Protein AF-A0A244EH66-F1 (afdb_monomer)

Solvent-accessible surface area (backbone atoms only — not comparable to full-atom values): 8430 Å² total; per-residue (Å²): 98,66,49,26,21,89,58,26,22,27,23,77,73,42,72,72,89,76,54,39,34,37,24,32,33,6,59,19,67,17,58,55,31,78,49,81,83,56,48,78,67,40,51,50,33,34,45,38,40,6,25,39,82,91,72,45,71,35,76,91,43,72,10,69,82,39,38,55,48,24,71,64,57,48,50,51,51,54,50,52,38,62,67,35,68,68,39,75,31,39,70,65,40,82,43,61,39,69,71,58,46,50,39,39,75,71,63,79,47,79,45,30,43,79,72,50,71,82,83,64,77,52,41,77,71,78,76,56,68,69,61,58,48,52,56,51,55,56,65,64,68,74,77,80,84,81,83,91,133

Secondary structure (DSSP, 8-state):
--TT-TTSEEEEEEE-SSS-EEEEEE-SSSTT-TTTT--HHHHHHHHHH-B-TTS-B-TT--GGGTTT--HHHHHHHHHHHHTSPP------EEE--HHHHHHHHTTSS--HHHHS-TTSPPPPPPPPHHHHHHHHHHHHHSS------

Sequence (149 aa):
MDCHGAKGNGHMFHDDGKGMRIAGPNIGPGPGNVVASYKPEDWVRAIRHGVAPGGRPLMVMPSEDYNRLTDEDLAALVGYIRHLAPTEGGAAVVELPLPVRALYGFGFIHDAAGEIDHALPPMPTPRPLFLRMKNRIDSSHLFRATPDS

Structure (mmCIF, N/CA/C/O backbone):
data_AF-A0A244EH66-F1
#
_entry.id   AF-A0A244EH66-F1
#
loop_
_atom_site.group_PDB
_atom_site.id
_atom_site.type_symbol
_atom_site.label_atom_id
_atom_site.label_alt_id
_atom_site.label_comp_id
_atom_site.label_asym_id
_atom_site.label_entity_id
_atom_site.label_seq_id
_atom_site.pdbx_PDB_ins_code
_atom_site.Cartn_x
_atom_site.Cartn_y
_atom_site.Cartn_z
_atom_site.occupancy
_atom_site.B_iso_or_equiv
_atom_site.auth_seq_id
_atom_site.auth_comp_id
_atom_site.auth_asym_id
_atom_site.auth_atom_id
_atom_site.pdbx_PDB_model_num
ATOM 1 N N . MET A 1 1 ? 7.457 5.255 7.439 1.00 63.62 1 MET A N 1
ATOM 2 C CA . MET A 1 1 ? 6.654 5.254 6.195 1.00 63.62 1 MET A CA 1
ATOM 3 C C . MET A 1 1 ? 7.603 5.581 5.054 1.00 63.62 1 MET A C 1
ATOM 5 O O . MET A 1 1 ? 7.510 6.648 4.463 1.00 63.62 1 MET A O 1
ATOM 9 N N . ASP A 1 2 ? 8.554 4.687 4.786 1.00 80.25 2 ASP A N 1
ATOM 10 C CA . ASP A 1 2 ? 9.614 4.979 3.816 1.00 80.25 2 ASP A CA 1
ATOM 11 C C . ASP A 1 2 ? 9.162 4.557 2.414 1.00 80.25 2 ASP A C 1
ATOM 13 O O . ASP A 1 2 ? 9.170 5.379 1.507 1.00 80.25 2 ASP A O 1
ATOM 17 N N . CYS A 1 3 ? 8.574 3.365 2.250 1.00 87.69 3 CYS A N 1
ATOM 18 C CA . CYS A 1 3 ? 8.097 2.887 0.942 1.00 87.69 3 CYS A CA 1
ATOM 19 C C . CYS A 1 3 ? 6.951 3.722 0.338 1.00 87.69 3 CYS A C 1
ATOM 21 O O . CYS A 1 3 ? 6.876 3.882 -0.876 1.00 87.69 3 CYS A O 1
ATOM 23 N N . HIS A 1 4 ? 6.066 4.278 1.170 1.00 92.19 4 HIS A N 1
ATOM 24 C CA . HIS A 1 4 ? 4.936 5.117 0.733 1.00 92.19 4 HIS A CA 1
ATOM 25 C C . HIS A 1 4 ? 5.196 6.623 0.889 1.00 92.19 4 HIS A C 1
ATOM 27 O O . HIS A 1 4 ? 4.297 7.433 0.658 1.00 92.19 4 HIS A O 1
ATOM 33 N N . GLY A 1 5 ? 6.415 7.001 1.283 1.00 89.12 5 GLY A N 1
ATOM 34 C CA . GLY A 1 5 ? 6.784 8.376 1.597 1.00 89.12 5 GLY A CA 1
ATOM 35 C C . GLY A 1 5 ? 6.179 8.883 2.909 1.00 89.12 5 GLY A C 1
ATOM 36 O O . GLY A 1 5 ? 5.123 8.440 3.364 1.00 89.12 5 GLY A O 1
ATOM 37 N N . ALA A 1 6 ? 6.831 9.877 3.514 1.00 88.62 6 ALA A N 1
ATOM 38 C CA . ALA A 1 6 ? 6.437 10.416 4.819 1.00 88.62 6 ALA A CA 1
ATOM 39 C C . ALA A 1 6 ? 5.005 10.986 4.852 1.00 88.62 6 ALA A C 1
ATOM 41 O O . ALA A 1 6 ? 4.377 11.013 5.907 1.00 88.62 6 ALA A O 1
ATOM 42 N N . LYS A 1 7 ? 4.485 11.429 3.700 1.00 89.75 7 LYS A N 1
ATOM 43 C CA . LYS A 1 7 ? 3.119 11.956 3.546 1.00 89.75 7 LYS A CA 1
ATOM 44 C C . LYS A 1 7 ? 2.135 10.933 2.966 1.00 89.75 7 LYS A C 1
ATOM 46 O O . LYS A 1 7 ? 0.997 11.290 2.684 1.00 89.75 7 LYS A O 1
ATOM 51 N N . GLY A 1 8 ? 2.563 9.688 2.747 1.00 91.06 8 GLY A N 1
ATOM 52 C CA . GLY A 1 8 ? 1.746 8.648 2.119 1.00 91.06 8 GLY A CA 1
ATOM 53 C C . GLY A 1 8 ? 1.476 8.869 0.629 1.00 91.06 8 GLY A C 1
ATOM 54 O O . GLY A 1 8 ? 0.616 8.195 0.075 1.00 91.06 8 GLY A O 1
ATOM 55 N N . ASN A 1 9 ? 2.176 9.798 -0.027 1.00 92.81 9 ASN A N 1
ATOM 56 C CA . ASN A 1 9 ? 1.962 10.162 -1.428 1.00 92.81 9 ASN A CA 1
ATOM 57 C C . ASN A 1 9 ? 2.788 9.327 -2.429 1.00 92.81 9 ASN A C 1
ATOM 59 O O . ASN A 1 9 ? 2.823 9.634 -3.620 1.00 92.81 9 ASN A O 1
ATOM 63 N N . GLY A 1 10 ? 3.409 8.249 -1.953 1.00 92.00 10 GLY A N 1
ATOM 64 C CA . GLY A 1 10 ? 4.286 7.378 -2.725 1.00 92.00 10 GLY A CA 1
ATOM 65 C C . GLY A 1 10 ? 5.741 7.844 -2.704 1.00 92.00 10 GLY A C 1
ATOM 66 O O . GLY A 1 10 ? 6.038 9.032 -2.560 1.00 92.00 10 GLY A O 1
ATOM 67 N N . HIS A 1 11 ? 6.667 6.893 -2.818 1.00 92.44 11 HIS A N 1
ATOM 68 C CA . HIS A 1 11 ? 8.103 7.166 -2.809 1.00 92.44 11 HIS A CA 1
ATOM 69 C C . HIS A 1 11 ? 8.867 6.100 -3.592 1.00 92.44 11 HIS A C 1
ATOM 71 O O . HIS A 1 11 ? 8.651 4.906 -3.395 1.00 92.44 11 HIS A O 1
ATOM 77 N N . MET A 1 12 ? 9.776 6.540 -4.466 1.00 91.44 12 MET A N 1
ATOM 78 C CA . MET A 1 12 ? 10.783 5.672 -5.073 1.00 91.44 12 MET A CA 1
ATOM 79 C C . MET A 1 12 ? 11.871 5.415 -4.036 1.00 91.44 12 MET A C 1
ATOM 81 O O . MET A 1 12 ? 12.658 6.313 -3.749 1.00 91.44 12 MET A O 1
ATOM 85 N N . PHE A 1 13 ? 11.898 4.211 -3.475 1.00 89.38 13 PHE A N 1
ATOM 86 C CA . PHE A 1 13 ? 12.874 3.831 -2.451 1.00 89.38 13 PHE A CA 1
ATOM 87 C C . PHE A 1 13 ? 14.001 2.959 -3.008 1.00 89.38 13 PHE A C 1
ATOM 89 O O . PHE A 1 13 ? 15.015 2.767 -2.339 1.00 89.38 13 PHE A O 1
ATOM 96 N N . HIS A 1 14 ? 13.844 2.432 -4.225 1.00 88.94 14 HIS A N 1
ATOM 97 C CA . HIS A 1 14 ? 14.884 1.669 -4.895 1.00 88.94 14 HIS A CA 1
ATOM 98 C C . HIS A 1 14 ? 14.990 2.061 -6.368 1.00 88.94 14 HIS A C 1
ATOM 100 O O . HIS A 1 14 ? 14.031 1.903 -7.119 1.00 88.94 14 HIS A O 1
ATOM 106 N N . ASP A 1 15 ? 16.161 2.534 -6.781 1.00 91.19 15 ASP A N 1
ATOM 107 C CA . ASP A 1 15 ? 16.522 2.749 -8.182 1.00 91.19 15 ASP A CA 1
ATOM 108 C C . ASP A 1 15 ? 18.015 2.437 -8.331 1.00 91.19 15 ASP A C 1
ATOM 110 O O . ASP A 1 15 ? 18.860 3.120 -7.748 1.00 91.19 15 ASP A O 1
ATOM 114 N N . ASP A 1 16 ? 18.341 1.360 -9.045 1.00 87.19 16 ASP A N 1
ATOM 115 C CA . ASP A 1 16 ? 19.727 0.916 -9.224 1.00 87.19 16 ASP A CA 1
ATOM 116 C C . ASP A 1 16 ? 20.391 1.479 -10.492 1.00 87.19 16 ASP A C 1
ATOM 118 O O . ASP A 1 16 ? 21.561 1.184 -10.761 1.00 87.19 16 ASP A O 1
ATOM 122 N N . GLY A 1 17 ? 19.656 2.260 -11.297 1.00 86.38 17 GLY A N 1
ATOM 123 C CA . GLY A 1 17 ? 20.109 2.784 -12.588 1.00 86.38 17 GLY A CA 1
ATOM 124 C C . GLY A 1 17 ? 20.394 1.716 -13.657 1.00 86.38 17 GLY A C 1
ATOM 125 O O . GLY A 1 17 ? 20.861 2.048 -14.746 1.00 86.38 17 GLY A O 1
ATOM 126 N N . LYS A 1 18 ? 20.125 0.436 -13.374 1.00 84.56 18 LYS A N 1
ATOM 127 C CA . LYS A 1 18 ? 20.357 -0.727 -14.249 1.00 84.56 18 LYS A CA 1
ATOM 128 C C . LYS A 1 18 ? 19.050 -1.400 -14.676 1.00 84.56 18 LYS A C 1
ATOM 130 O O . LYS A 1 18 ? 19.071 -2.478 -15.272 1.00 84.56 18 LYS A O 1
ATOM 135 N N . GLY A 1 19 ? 17.922 -0.741 -14.418 1.00 82.75 19 GLY A N 1
ATOM 136 C CA . GLY A 1 19 ? 16.587 -1.183 -14.815 1.00 82.75 19 GLY A CA 1
ATOM 137 C C . GLY A 1 19 ? 15.766 -1.804 -13.686 1.00 82.75 19 GLY A C 1
ATOM 138 O O . GLY A 1 19 ? 14.701 -2.348 -13.977 1.00 82.75 19 GLY A O 1
ATOM 139 N N . MET A 1 20 ? 16.225 -1.737 -12.429 1.00 88.44 20 MET A N 1
ATOM 140 C CA . MET A 1 20 ? 15.412 -2.072 -11.262 1.00 88.44 20 MET A CA 1
ATOM 141 C C . MET A 1 20 ? 14.908 -0.804 -10.581 1.00 88.44 20 MET A C 1
ATOM 143 O O . MET A 1 20 ? 15.696 -0.029 -10.039 1.00 88.44 20 MET A O 1
ATOM 147 N N . ARG A 1 21 ? 13.588 -0.596 -10.598 1.00 91.81 21 ARG A N 1
ATOM 148 C CA . ARG A 1 21 ? 12.939 0.580 -10.005 1.00 91.81 21 ARG A CA 1
ATOM 149 C C . ARG A 1 21 ? 11.718 0.160 -9.211 1.00 91.81 21 ARG A C 1
ATOM 151 O O . ARG A 1 21 ? 10.818 -0.490 -9.744 1.00 91.81 21 ARG A O 1
ATOM 158 N N . ILE A 1 22 ? 11.695 0.526 -7.934 1.00 91.12 22 ILE A N 1
ATOM 159 C CA . ILE A 1 22 ? 10.620 0.168 -7.015 1.00 91.12 22 ILE A CA 1
ATOM 160 C C . ILE A 1 22 ? 10.150 1.404 -6.253 1.00 91.12 22 ILE A C 1
ATOM 162 O O . ILE A 1 22 ? 10.898 2.022 -5.488 1.00 91.12 22 ILE A O 1
ATOM 166 N N . ALA A 1 23 ? 8.875 1.734 -6.449 1.00 93.31 23 ALA A N 1
ATOM 167 C CA . ALA A 1 23 ? 8.189 2.800 -5.741 1.00 93.31 23 ALA A CA 1
ATOM 168 C C . ALA A 1 23 ? 6.880 2.306 -5.134 1.00 93.31 23 ALA A C 1
ATOM 170 O O . ALA A 1 23 ? 6.067 1.670 -5.814 1.00 93.31 23 ALA A O 1
ATOM 171 N N . GLY A 1 24 ? 6.647 2.662 -3.871 1.00 93.38 24 GLY A N 1
ATOM 172 C CA . GLY A 1 24 ? 5.343 2.468 -3.255 1.00 93.38 24 GLY A CA 1
ATOM 173 C C . GLY A 1 24 ? 4.337 3.501 -3.778 1.00 93.38 24 GLY A C 1
ATOM 174 O O . GLY A 1 24 ? 4.713 4.648 -4.038 1.00 93.38 24 GLY A O 1
ATOM 175 N N . PRO A 1 25 ? 3.058 3.121 -3.941 1.00 94.38 25 PRO A N 1
ATOM 176 C CA . PRO A 1 25 ? 2.016 4.010 -4.442 1.00 94.38 25 PRO A CA 1
ATOM 177 C C . PRO A 1 25 ? 1.578 5.060 -3.413 1.00 94.38 25 PRO A C 1
ATOM 179 O O . PRO A 1 25 ? 1.779 4.898 -2.206 1.00 94.38 25 PRO A O 1
ATOM 182 N N . ASN A 1 26 ? 0.874 6.083 -3.897 1.00 95.06 26 ASN A N 1
ATOM 183 C CA . ASN A 1 26 ? 0.094 7.003 -3.078 1.00 95.06 26 ASN A CA 1
ATOM 184 C C . ASN A 1 26 ? -1.080 6.276 -2.400 1.00 95.06 26 ASN A C 1
ATOM 186 O O . ASN A 1 26 ? -1.996 5.792 -3.069 1.00 95.06 26 ASN A O 1
ATOM 190 N N . ILE A 1 27 ? -1.048 6.230 -1.071 1.00 94.12 27 ILE A N 1
ATOM 191 C CA . ILE A 1 27 ? -2.084 5.662 -0.197 1.00 94.12 27 ILE A CA 1
ATOM 192 C C . ILE A 1 27 ? -2.827 6.741 0.607 1.00 94.12 27 ILE A C 1
ATOM 194 O O . ILE A 1 27 ? -3.776 6.424 1.318 1.00 94.12 27 ILE A O 1
ATOM 198 N N . GLY A 1 28 ? -2.391 8.002 0.532 1.00 93.06 28 GLY A N 1
ATOM 199 C CA . GLY A 1 28 ? -3.045 9.132 1.189 1.00 93.06 28 GLY A CA 1
ATOM 200 C C . GLY A 1 28 ? -4.302 9.602 0.444 1.00 93.06 28 GLY A C 1
ATOM 201 O O . GLY A 1 28 ? -4.599 9.124 -0.645 1.00 93.06 28 GLY A O 1
ATOM 202 N N . PRO A 1 29 ? -5.056 10.574 0.981 1.00 93.81 29 PRO A N 1
ATOM 203 C CA . PRO A 1 29 ? -6.321 11.013 0.380 1.00 93.81 29 PRO A CA 1
ATOM 204 C C . PRO A 1 29 ? -6.162 11.948 -0.835 1.00 93.81 29 PRO A C 1
ATOM 206 O O . PRO A 1 29 ? -7.159 12.374 -1.413 1.00 93.81 29 PRO A O 1
ATOM 209 N N . GLY A 1 30 ? -4.934 12.312 -1.220 1.00 91.31 30 GLY A N 1
ATOM 210 C CA . GLY A 1 30 ? -4.683 13.252 -2.317 1.00 91.31 30 GLY A CA 1
ATOM 211 C C . GLY A 1 30 ? -4.907 12.667 -3.722 1.00 91.31 30 GLY A C 1
ATOM 212 O O . GLY A 1 30 ? -5.172 11.470 -3.867 1.00 91.31 30 GLY A O 1
ATOM 213 N N . PRO A 1 31 ? -4.798 13.493 -4.779 1.00 91.56 31 PRO A N 1
ATOM 214 C CA . PRO A 1 31 ? -4.944 13.044 -6.163 1.00 91.56 31 PRO A CA 1
ATOM 215 C C . PRO A 1 31 ? -3.948 11.937 -6.537 1.00 91.56 31 PRO A C 1
ATOM 217 O O . PRO A 1 31 ? -2.792 11.949 -6.108 1.00 91.56 31 PRO A O 1
ATOM 220 N N . GLY A 1 32 ? -4.402 10.979 -7.351 1.00 88.44 32 GLY A N 1
ATOM 221 C CA . GLY A 1 32 ? -3.584 9.845 -7.800 1.00 88.44 32 GLY A CA 1
ATOM 222 C C . GLY A 1 32 ? -3.443 8.714 -6.778 1.00 88.44 32 GLY A C 1
ATOM 223 O O . GLY A 1 32 ? -2.618 7.822 -6.974 1.00 88.44 32 GLY A O 1
ATOM 224 N N . ASN A 1 33 ? -4.218 8.732 -5.688 1.00 92.06 33 ASN A N 1
ATOM 225 C CA . ASN A 1 33 ? -4.170 7.659 -4.704 1.00 92.06 33 ASN A CA 1
ATOM 226 C C . ASN A 1 33 ? -4.802 6.360 -5.227 1.00 92.06 33 ASN A C 1
ATOM 228 O O . ASN A 1 33 ? -5.861 6.361 -5.855 1.00 92.06 33 ASN A O 1
ATOM 232 N N . VAL A 1 34 ? -4.136 5.236 -4.958 1.00 91.94 34 VAL A N 1
ATOM 233 C CA . VAL A 1 34 ? -4.542 3.910 -5.458 1.00 91.94 34 VAL A CA 1
ATOM 234 C C . VAL A 1 34 ? -5.595 3.240 -4.575 1.00 91.94 34 VAL A C 1
ATOM 236 O O . VAL A 1 34 ? -6.113 2.182 -4.922 1.00 91.94 34 VAL A O 1
ATOM 239 N N . VAL A 1 35 ? -5.905 3.853 -3.431 1.00 93.44 35 VAL A N 1
ATOM 240 C CA . VAL A 1 35 ? -6.801 3.315 -2.402 1.00 93.44 35 VAL A CA 1
ATOM 241 C C . VAL A 1 35 ? -8.151 4.035 -2.344 1.00 93.44 35 VAL A C 1
ATOM 243 O O . VAL A 1 35 ? -8.947 3.775 -1.445 1.00 93.44 35 VAL A O 1
ATOM 246 N N . ALA A 1 36 ? -8.449 4.912 -3.306 1.00 91.81 36 ALA A N 1
ATOM 247 C CA . ALA A 1 36 ? -9.652 5.749 -3.303 1.00 91.81 36 ALA A CA 1
ATOM 248 C C . ALA A 1 36 ? -10.931 4.910 -3.259 1.00 91.81 36 ALA A C 1
ATOM 250 O O . ALA A 1 36 ? -11.902 5.267 -2.596 1.00 91.81 36 ALA A O 1
ATOM 251 N N . SER A 1 37 ? -10.913 3.776 -3.961 1.00 91.62 37 SER A N 1
ATOM 252 C CA . SER A 1 37 ? -12.022 2.830 -4.036 1.00 91.62 37 SER A CA 1
ATOM 253 C C . SER A 1 37 ? -11.912 1.679 -3.037 1.00 91.62 37 SER A C 1
ATOM 255 O O . SER A 1 37 ? -12.748 0.779 -3.088 1.00 91.62 37 SER A O 1
ATOM 257 N N . TYR A 1 38 ? -10.890 1.658 -2.169 1.00 94.12 38 TYR A N 1
ATOM 258 C CA . TYR A 1 38 ? -10.714 0.564 -1.218 1.00 94.12 38 TYR A CA 1
ATOM 259 C C . TYR A 1 38 ? -11.835 0.578 -0.192 1.00 94.12 38 TYR A C 1
ATOM 261 O O . TYR A 1 38 ? -12.008 1.531 0.583 1.00 94.12 38 TYR A O 1
ATOM 269 N N . LYS A 1 39 ? -12.540 -0.540 -0.129 1.00 93.69 39 LYS A N 1
ATOM 270 C CA . LYS A 1 39 ? -13.478 -0.821 0.942 1.00 93.69 39 LYS A CA 1
ATOM 271 C C . LYS A 1 39 ? -12.742 -1.398 2.162 1.00 93.69 39 LYS A C 1
ATOM 273 O O . LYS A 1 39 ? -11.561 -1.729 2.065 1.00 93.69 39 LYS A O 1
ATOM 278 N N . PRO A 1 40 ? -13.387 -1.512 3.339 1.00 92.81 40 PRO A N 1
ATOM 279 C CA . PRO A 1 40 ? -12.725 -2.030 4.538 1.00 92.81 40 PRO A CA 1
ATOM 280 C C . PRO A 1 40 ? -12.080 -3.410 4.343 1.00 92.81 40 PRO A C 1
ATOM 282 O O . PRO A 1 40 ? -10.970 -3.637 4.814 1.00 92.81 40 PRO A O 1
ATOM 285 N N . GLU A 1 41 ? -12.729 -4.310 3.605 1.00 93.12 41 GLU A N 1
ATOM 286 C CA . GLU A 1 41 ? -12.178 -5.645 3.326 1.00 93.12 41 GLU A CA 1
ATOM 287 C C . GLU A 1 41 ? -10.972 -5.607 2.381 1.00 93.12 41 GLU A C 1
ATOM 289 O O . GLU A 1 41 ? -10.059 -6.415 2.535 1.00 93.12 41 GLU A O 1
ATOM 294 N N . ASP A 1 42 ? -10.911 -4.650 1.456 1.00 95.00 42 ASP A N 1
ATOM 295 C CA . ASP A 1 42 ? -9.731 -4.426 0.617 1.00 95.00 42 ASP A CA 1
ATOM 296 C C . ASP A 1 42 ? -8.503 -4.010 1.435 1.00 95.00 42 ASP A C 1
ATOM 298 O O . ASP A 1 42 ? -7.394 -4.449 1.135 1.00 95.00 42 ASP A O 1
ATOM 302 N N . TRP A 1 43 ? -8.690 -3.218 2.498 1.00 94.88 43 TRP A N 1
ATOM 303 C CA . TRP A 1 43 ? -7.608 -2.874 3.427 1.00 94.88 43 TRP A CA 1
ATOM 304 C C . TRP A 1 43 ? -7.106 -4.093 4.194 1.00 94.88 43 TRP A C 1
ATOM 306 O O . TRP A 1 43 ? -5.896 -4.278 4.308 1.00 94.88 43 TRP A O 1
ATOM 316 N N . VAL A 1 44 ? -8.017 -4.949 4.668 1.00 94.31 44 VAL A N 1
ATOM 317 C CA . VAL A 1 44 ? -7.657 -6.223 5.311 1.00 94.31 44 VAL A CA 1
ATOM 318 C C . VAL A 1 44 ? -6.863 -7.093 4.338 1.00 94.31 44 VAL A C 1
ATOM 320 O O . VAL A 1 44 ? -5.788 -7.577 4.681 1.00 94.31 44 VAL A O 1
ATOM 323 N N . ARG A 1 45 ? -7.359 -7.250 3.105 1.00 93.12 45 ARG A N 1
ATOM 324 C CA . ARG A 1 45 ? -6.733 -8.082 2.071 1.00 93.12 45 ARG A CA 1
ATOM 325 C C . ARG A 1 45 ? -5.345 -7.581 1.684 1.00 93.12 45 ARG A C 1
ATOM 327 O O . ARG A 1 45 ? -4.405 -8.365 1.617 1.00 93.12 45 ARG A O 1
ATOM 334 N N . ALA A 1 46 ? -5.205 -6.276 1.487 1.00 94.19 46 ALA A N 1
ATOM 335 C CA . ALA A 1 46 ? -3.928 -5.684 1.135 1.00 94.19 46 ALA A CA 1
ATOM 336 C C . ALA A 1 46 ? -2.929 -5.802 2.290 1.00 94.19 46 ALA A C 1
ATOM 338 O O . ALA A 1 46 ? -1.830 -6.295 2.081 1.00 94.19 46 ALA A O 1
ATOM 339 N N . ILE A 1 47 ? -3.320 -5.402 3.506 1.00 93.81 47 ILE A N 1
ATOM 340 C CA . ILE A 1 47 ? -2.388 -5.282 4.634 1.00 93.81 47 ILE A CA 1
ATOM 341 C C . ILE A 1 47 ? -2.036 -6.629 5.254 1.00 93.81 47 ILE A C 1
ATOM 343 O O . ILE A 1 47 ? -0.868 -6.877 5.529 1.00 93.81 47 ILE A O 1
ATOM 347 N N . ARG A 1 48 ? -3.023 -7.499 5.488 1.00 93.88 48 ARG A N 1
ATOM 348 C CA . ARG A 1 48 ? -2.782 -8.767 6.189 1.00 93.88 48 ARG A CA 1
ATOM 349 C C . ARG A 1 48 ? -2.450 -9.929 5.272 1.00 93.88 48 ARG A C 1
ATOM 351 O O . ARG A 1 48 ? -1.961 -10.946 5.747 1.00 93.88 48 ARG A O 1
ATOM 358 N N . HIS A 1 49 ? -2.768 -9.815 3.989 1.00 92.12 49 HIS A N 1
ATOM 359 C CA . HIS A 1 49 ? -2.632 -10.929 3.058 1.00 92.12 49 HIS A CA 1
ATOM 360 C C . HIS A 1 49 ? -1.777 -10.590 1.842 1.00 92.12 49 HIS A C 1
ATOM 362 O O . HIS A 1 49 ? -1.516 -11.484 1.052 1.00 92.12 49 HIS A O 1
ATOM 368 N N . GLY A 1 50 ? -1.342 -9.339 1.665 1.00 92.00 50 GLY A N 1
ATOM 369 C CA . GLY A 1 50 ? -0.540 -8.960 0.505 1.00 92.00 50 GLY A CA 1
ATOM 370 C C . GLY A 1 50 ? -1.304 -9.068 -0.807 1.00 92.00 50 GLY A C 1
ATOM 371 O O . GLY A 1 50 ? -0.698 -9.290 -1.848 1.00 92.00 50 GLY A O 1
ATOM 372 N N . VAL A 1 51 ? -2.632 -8.924 -0.790 1.00 92.25 51 VAL A N 1
ATOM 373 C CA . VAL A 1 51 ? -3.474 -9.107 -1.979 1.00 92.25 51 VAL A CA 1
ATOM 374 C C . VAL A 1 51 ? -4.275 -7.839 -2.265 1.00 92.25 51 VAL A C 1
ATOM 376 O O . VAL A 1 51 ? -5.115 -7.405 -1.475 1.00 92.25 51 VAL A O 1
ATOM 379 N N . ALA A 1 52 ? -4.043 -7.255 -3.439 1.00 90.50 52 ALA A N 1
ATOM 380 C CA . ALA A 1 52 ? -4.763 -6.090 -3.935 1.00 90.50 52 ALA A CA 1
ATOM 381 C C . ALA A 1 52 ? -6.239 -6.414 -4.246 1.00 90.50 52 ALA A C 1
ATOM 383 O O . ALA A 1 52 ? -6.600 -7.579 -4.468 1.00 90.50 52 ALA A O 1
ATOM 384 N N . PRO A 1 53 ? -7.113 -5.396 -4.363 1.00 88.56 53 PRO A N 1
ATOM 385 C CA . PRO A 1 53 ? -8.407 -5.569 -5.015 1.00 88.56 53 PRO A CA 1
ATOM 386 C C . PRO A 1 53 ? -8.239 -6.217 -6.392 1.00 88.56 53 PRO A C 1
ATOM 388 O O . PRO A 1 53 ? -7.366 -5.834 -7.171 1.00 88.56 53 PRO A O 1
ATOM 391 N N . GLY A 1 54 ? -9.056 -7.230 -6.674 1.00 85.38 54 GLY A N 1
ATOM 392 C CA . GLY A 1 54 ? -8.940 -8.0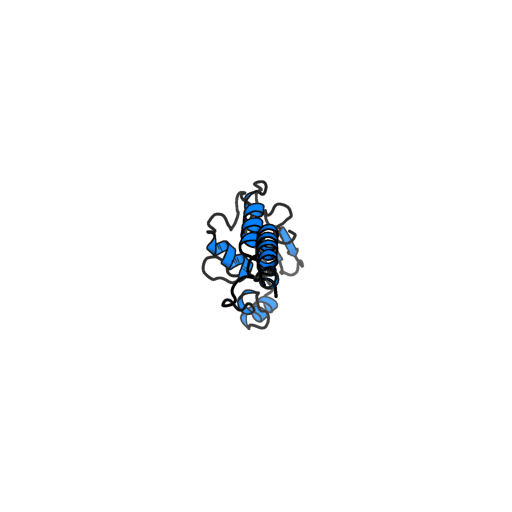39 -7.891 1.00 85.38 54 GLY A CA 1
ATOM 393 C C . GLY A 1 54 ? -8.010 -9.253 -7.778 1.00 85.38 54 GLY A C 1
ATOM 394 O O . GLY A 1 54 ? -7.846 -9.962 -8.762 1.00 85.38 54 GLY A O 1
ATOM 395 N N . GLY A 1 55 ? -7.429 -9.525 -6.603 1.00 84.75 55 GLY A N 1
ATOM 396 C CA . GLY A 1 55 ? -6.720 -10.784 -6.329 1.00 84.75 55 GLY A CA 1
ATOM 397 C C . GLY A 1 55 ? -5.253 -10.811 -6.757 1.00 84.75 55 GLY A C 1
ATOM 398 O O . GLY A 1 55 ? -4.610 -11.852 -6.673 1.00 84.75 55 GLY A O 1
ATOM 399 N N . ARG A 1 56 ? -4.704 -9.680 -7.209 1.00 88.00 56 ARG A N 1
ATOM 400 C CA . ARG A 1 56 ? -3.290 -9.580 -7.588 1.00 88.00 56 ARG A CA 1
ATOM 401 C C . ARG A 1 56 ? -2.396 -9.499 -6.338 1.00 88.00 56 ARG A C 1
ATOM 403 O O . ARG A 1 56 ? -2.697 -8.674 -5.473 1.00 88.00 56 ARG A O 1
ATOM 410 N N . PRO A 1 57 ? -1.278 -10.242 -6.268 1.00 88.50 57 PRO A N 1
ATOM 411 C CA . PRO A 1 57 ? -0.308 -10.094 -5.187 1.00 88.50 57 PRO A CA 1
ATOM 412 C C . PRO A 1 57 ? 0.358 -8.708 -5.185 1.00 88.50 57 PRO A C 1
ATOM 414 O O . PRO A 1 57 ? 0.613 -8.091 -6.231 1.00 88.50 57 PRO A O 1
ATOM 417 N N . LEU A 1 58 ? 0.620 -8.197 -3.985 1.00 89.06 58 LEU A N 1
ATOM 418 C CA . LEU A 1 58 ? 1.298 -6.935 -3.724 1.00 89.06 58 LEU A CA 1
ATOM 419 C C . LEU A 1 58 ? 2.797 -7.183 -3.588 1.00 89.06 58 LEU A C 1
ATOM 421 O O . LEU A 1 58 ? 3.312 -7.524 -2.529 1.00 89.06 58 LEU A O 1
ATOM 425 N N . MET A 1 59 ? 3.500 -6.964 -4.693 1.00 84.69 59 MET A N 1
ATOM 426 C CA . MET A 1 59 ? 4.954 -7.062 -4.753 1.00 84.69 59 MET A CA 1
ATOM 427 C C . MET A 1 59 ? 5.621 -6.046 -3.823 1.00 84.69 59 MET A C 1
ATOM 429 O O . MET A 1 59 ? 5.262 -4.867 -3.836 1.00 84.69 59 MET A O 1
ATOM 433 N N . VAL A 1 60 ? 6.633 -6.498 -3.076 1.00 86.50 60 VAL A N 1
ATOM 434 C CA . VAL A 1 60 ? 7.478 -5.683 -2.176 1.00 86.50 60 VAL A CA 1
ATOM 435 C C . VAL A 1 60 ? 6.741 -5.113 -0.951 1.00 86.50 60 VAL A C 1
ATOM 437 O O . VAL A 1 60 ? 7.354 -4.473 -0.101 1.00 86.50 60 VAL A O 1
ATOM 440 N N . MET A 1 61 ? 5.437 -5.362 -0.809 1.00 90.69 61 MET A N 1
ATOM 441 C CA . MET A 1 61 ? 4.725 -5.034 0.420 1.00 90.69 61 MET A CA 1
ATOM 442 C C . MET A 1 61 ? 4.953 -6.146 1.461 1.00 90.69 61 MET A C 1
ATOM 444 O O . MET A 1 61 ? 4.519 -7.269 1.204 1.00 90.69 61 MET A O 1
ATOM 448 N N . PRO A 1 62 ? 5.528 -5.845 2.641 1.00 88.69 62 PRO A N 1
ATOM 449 C CA . PRO A 1 62 ? 5.849 -6.849 3.656 1.00 88.69 62 PRO A CA 1
ATOM 450 C C . PRO A 1 62 ? 4.606 -7.206 4.487 1.00 88.69 62 PRO A C 1
ATOM 452 O O . PRO A 1 62 ? 4.454 -6.799 5.637 1.00 88.69 62 PRO A O 1
ATOM 455 N N . SER A 1 63 ? 3.639 -7.892 3.881 1.00 90.44 63 SER A N 1
ATOM 456 C CA . SER A 1 63 ? 2.375 -8.228 4.557 1.00 90.44 63 SER A CA 1
ATOM 457 C C . SER A 1 63 ? 2.548 -9.321 5.609 1.00 90.44 63 SER A C 1
ATOM 459 O O . SER A 1 63 ? 1.745 -9.414 6.530 1.00 90.44 63 SER A O 1
ATOM 461 N N . GLU A 1 64 ? 3.605 -10.116 5.511 1.00 88.19 64 GLU A N 1
ATOM 462 C CA . GLU A 1 64 ? 4.034 -11.119 6.480 1.00 88.19 64 GLU A CA 1
ATOM 463 C C . GLU A 1 64 ? 4.287 -10.514 7.868 1.00 88.19 64 GLU A C 1
ATOM 465 O O . GLU A 1 64 ? 3.943 -11.133 8.873 1.00 88.19 64 GLU A O 1
ATOM 470 N N . ASP A 1 65 ? 4.763 -9.267 7.924 1.00 87.25 65 ASP A N 1
ATOM 471 C CA . ASP A 1 65 ? 4.992 -8.530 9.170 1.00 87.25 65 ASP A CA 1
ATOM 472 C C . ASP A 1 65 ? 3.690 -7.959 9.762 1.00 87.25 65 ASP A C 1
ATOM 474 O O . ASP A 1 65 ? 3.605 -7.657 10.955 1.00 87.25 65 ASP A O 1
ATOM 478 N N . TYR A 1 66 ? 2.652 -7.805 8.935 1.00 89.44 66 TYR A N 1
ATOM 479 C CA . TYR A 1 66 ? 1.386 -7.163 9.300 1.00 89.44 66 TYR A CA 1
ATOM 480 C C . TYR A 1 66 ? 0.196 -8.132 9.360 1.00 89.44 66 TYR A C 1
ATOM 482 O O . TYR A 1 66 ? -0.882 -7.756 9.832 1.00 89.44 66 TYR A O 1
ATOM 490 N N . ASN A 1 67 ? 0.371 -9.387 8.942 1.00 90.56 67 ASN A N 1
ATOM 491 C CA . ASN A 1 67 ? -0.689 -10.397 8.848 1.00 90.56 67 ASN A CA 1
ATOM 492 C C . ASN A 1 67 ? -1.373 -10.700 10.191 1.00 90.56 67 ASN A C 1
ATOM 494 O O . ASN A 1 67 ? -2.531 -11.116 10.223 1.00 90.56 67 ASN A O 1
ATOM 498 N N . ARG A 1 68 ? -0.692 -10.430 11.310 1.00 89.94 68 ARG A N 1
ATOM 499 C CA . ARG A 1 68 ? -1.196 -10.638 12.671 1.00 89.94 68 ARG A CA 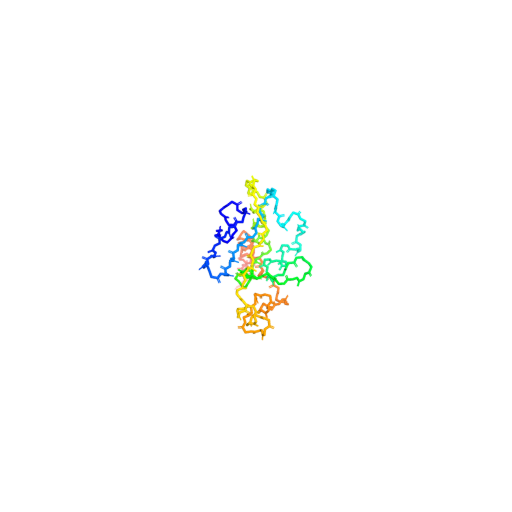1
ATOM 500 C C . ARG A 1 68 ? -1.824 -9.400 13.314 1.00 89.94 68 ARG A C 1
ATOM 502 O O . ARG A 1 68 ? -2.287 -9.534 14.444 1.00 89.94 68 ARG A O 1
ATOM 509 N N . LEU A 1 69 ? -1.862 -8.230 12.662 1.00 90.44 69 LEU A N 1
ATOM 510 C CA . LEU A 1 69 ? -2.460 -7.019 13.253 1.00 90.44 69 LEU A CA 1
ATOM 511 C C . LEU A 1 69 ? -3.870 -7.302 13.790 1.00 90.44 69 LEU A C 1
ATOM 513 O O . LEU A 1 69 ? -4.655 -7.969 13.116 1.00 90.44 69 LEU A O 1
ATOM 517 N N . THR A 1 70 ? -4.206 -6.775 14.973 1.00 92.94 70 THR A N 1
ATOM 518 C CA . THR A 1 70 ? -5.582 -6.832 15.500 1.00 92.94 70 THR A CA 1
ATOM 519 C C . THR A 1 70 ? -6.516 -5.981 14.635 1.00 92.94 70 THR A C 1
ATOM 521 O O . THR A 1 70 ? -6.055 -5.187 13.806 1.00 92.94 70 THR A O 1
ATOM 524 N N . ASP A 1 71 ? -7.832 -6.167 14.753 1.00 91.06 71 ASP A N 1
ATOM 525 C CA . ASP A 1 71 ? -8.802 -5.374 13.981 1.00 91.06 71 ASP A CA 1
ATOM 526 C C . ASP A 1 71 ? -8.743 -3.894 14.366 1.00 91.06 71 ASP A C 1
ATOM 528 O O . ASP A 1 71 ? -8.850 -3.017 13.510 1.00 91.06 71 ASP A O 1
ATOM 532 N N . GLU A 1 72 ? -8.470 -3.617 15.634 1.00 91.19 72 GLU A N 1
ATOM 533 C CA . GLU A 1 72 ? -8.306 -2.283 16.184 1.00 91.19 72 GLU A CA 1
ATOM 534 C C . GLU A 1 72 ? -7.028 -1.610 15.684 1.00 91.19 72 GLU A C 1
ATOM 536 O O . GLU A 1 72 ? -7.086 -0.454 15.263 1.00 91.19 72 GLU A O 1
ATOM 541 N N . ASP A 1 73 ? -5.897 -2.322 15.663 1.00 93.56 73 ASP A N 1
ATOM 542 C CA . ASP A 1 73 ? -4.638 -1.774 15.142 1.00 93.56 73 ASP A CA 1
ATOM 543 C C . ASP A 1 73 ? -4.741 -1.492 13.641 1.00 93.56 73 ASP A C 1
ATOM 545 O O . ASP A 1 73 ? -4.302 -0.443 13.165 1.00 93.56 73 ASP A O 1
ATOM 549 N N . LEU A 1 74 ? -5.373 -2.400 12.890 1.00 94.25 74 LEU A N 1
ATOM 550 C CA . LEU A 1 74 ? -5.615 -2.207 11.464 1.00 94.25 74 LEU A CA 1
ATOM 551 C C . LEU A 1 74 ? -6.537 -1.006 11.220 1.00 94.25 74 LEU A C 1
ATOM 553 O O . LEU A 1 74 ? -6.241 -0.162 10.375 1.00 94.25 74 LEU A O 1
ATOM 557 N N . ALA A 1 75 ? -7.637 -0.898 11.968 1.00 93.75 75 ALA A N 1
ATOM 558 C CA . ALA A 1 75 ? -8.557 0.227 11.856 1.00 93.75 75 ALA A CA 1
ATOM 559 C C . ALA A 1 75 ? -7.879 1.557 12.219 1.00 93.75 75 ALA A C 1
ATOM 561 O O . ALA A 1 75 ? -8.089 2.555 11.527 1.00 93.75 75 ALA A O 1
ATOM 562 N N . ALA A 1 76 ? -7.035 1.574 13.254 1.00 95.00 76 ALA A N 1
ATOM 563 C CA . ALA A 1 76 ? -6.257 2.744 13.644 1.00 95.00 76 ALA A CA 1
ATOM 564 C C . ALA A 1 76 ? -5.248 3.145 12.559 1.00 95.00 76 ALA A C 1
ATOM 566 O O . ALA A 1 76 ? -5.153 4.325 12.220 1.00 95.00 76 ALA A O 1
ATOM 567 N N . LEU A 1 77 ? -4.550 2.175 11.961 1.00 93.50 77 LEU A N 1
ATOM 568 C CA . LEU A 1 77 ? -3.615 2.402 10.860 1.00 93.50 77 LEU A CA 1
ATOM 569 C C . LEU A 1 77 ? -4.319 2.984 9.626 1.00 93.50 77 LEU A C 1
ATOM 571 O O . LEU A 1 77 ? -3.893 4.008 9.091 1.00 93.50 77 LEU A O 1
ATOM 575 N N . VAL A 1 78 ? -5.426 2.373 9.196 1.00 94.75 78 VAL A N 1
ATOM 576 C CA . VAL A 1 78 ? -6.231 2.866 8.065 1.00 94.75 78 VAL A CA 1
ATOM 577 C C . VAL A 1 78 ? -6.809 4.248 8.376 1.00 94.75 78 VAL A C 1
ATOM 579 O O . VAL A 1 78 ? -6.814 5.130 7.517 1.00 94.75 78 VAL A O 1
ATOM 582 N N . GLY A 1 79 ? -7.255 4.463 9.615 1.00 95.25 79 GLY A N 1
ATOM 583 C CA . GLY A 1 79 ? -7.695 5.761 10.110 1.00 95.25 79 GLY A CA 1
ATOM 584 C C . GLY A 1 79 ? -6.601 6.815 9.976 1.00 95.25 79 GLY A C 1
ATOM 585 O O . GLY A 1 79 ? -6.848 7.865 9.390 1.00 95.25 79 GLY A O 1
ATOM 586 N N . TYR A 1 80 ? -5.387 6.523 10.441 1.00 94.31 80 TYR A N 1
ATOM 587 C CA . TYR A 1 80 ? -4.237 7.418 10.319 1.00 94.31 80 TYR A CA 1
ATOM 588 C C . TYR A 1 80 ? -3.936 7.773 8.858 1.00 94.31 80 TYR A C 1
ATOM 590 O O . TYR A 1 80 ? -3.835 8.953 8.530 1.00 94.31 80 TYR A O 1
ATOM 598 N N . ILE A 1 81 ? -3.880 6.777 7.966 1.00 93.62 81 ILE A N 1
ATOM 599 C CA . ILE A 1 81 ? -3.616 6.981 6.531 1.00 93.62 81 ILE A CA 1
ATOM 600 C C . ILE A 1 81 ? -4.662 7.914 5.903 1.00 93.62 81 ILE A C 1
ATOM 602 O O . ILE A 1 81 ? -4.315 8.841 5.170 1.00 93.62 81 ILE A O 1
ATOM 606 N N . ARG A 1 82 ? -5.944 7.716 6.227 1.00 92.75 82 ARG A N 1
ATOM 607 C CA . ARG A 1 82 ? -7.047 8.548 5.717 1.00 92.75 82 ARG A CA 1
ATOM 608 C C . ARG A 1 82 ? -7.023 9.989 6.232 1.00 92.75 82 ARG A C 1
ATOM 610 O O . ARG A 1 82 ? -7.584 10.857 5.573 1.00 92.75 82 ARG A O 1
ATOM 617 N N . HIS A 1 83 ? -6.384 10.246 7.373 1.00 94.75 83 HIS A N 1
ATOM 618 C CA . HIS A 1 83 ? -6.242 11.586 7.955 1.00 94.75 83 HIS A CA 1
ATOM 619 C C . HIS A 1 83 ? -4.952 12.306 7.535 1.00 94.75 83 HIS A C 1
ATOM 621 O O . HIS A 1 83 ? -4.708 13.428 7.982 1.00 94.75 83 HIS A O 1
ATOM 627 N N . LEU A 1 84 ? -4.118 11.697 6.685 1.00 93.81 84 LEU A N 1
ATOM 628 C CA . LEU A 1 84 ? -2.942 12.371 6.139 1.00 93.81 84 LEU A CA 1
ATOM 629 C C . LEU A 1 84 ? -3.341 13.603 5.319 1.00 93.81 84 LEU A C 1
ATOM 631 O O . LEU A 1 84 ? -4.404 13.656 4.702 1.00 93.81 84 LEU A O 1
ATOM 635 N N . ALA A 1 85 ? -2.454 14.597 5.283 1.00 93.19 85 ALA A N 1
ATOM 636 C CA . ALA A 1 85 ? -2.666 15.786 4.469 1.00 93.19 85 ALA A CA 1
ATOM 637 C C . ALA A 1 85 ? -2.748 15.402 2.975 1.00 93.19 85 ALA A C 1
ATOM 639 O O . ALA A 1 85 ? -1.814 14.764 2.470 1.00 93.19 85 ALA A O 1
ATOM 640 N N . PRO A 1 86 ? -3.810 15.805 2.247 1.00 93.81 86 PRO A N 1
ATOM 641 C CA . PRO A 1 86 ? -3.927 15.525 0.822 1.00 93.81 86 PRO A CA 1
ATOM 642 C C . PRO A 1 86 ? -2.710 16.067 0.071 1.00 93.81 86 PRO A C 1
ATOM 644 O O . PRO A 1 86 ? -2.426 17.262 0.102 1.00 93.81 86 PRO A O 1
ATOM 647 N N . THR A 1 87 ? -1.974 15.174 -0.584 1.00 92.06 87 THR A N 1
ATOM 648 C CA . THR A 1 87 ? -0.776 15.500 -1.361 1.00 92.06 87 THR A CA 1
ATOM 649 C C . THR A 1 87 ? -0.844 14.742 -2.682 1.00 92.06 87 THR A C 1
ATOM 651 O O . THR A 1 87 ? -1.288 13.593 -2.708 1.00 92.06 87 THR A 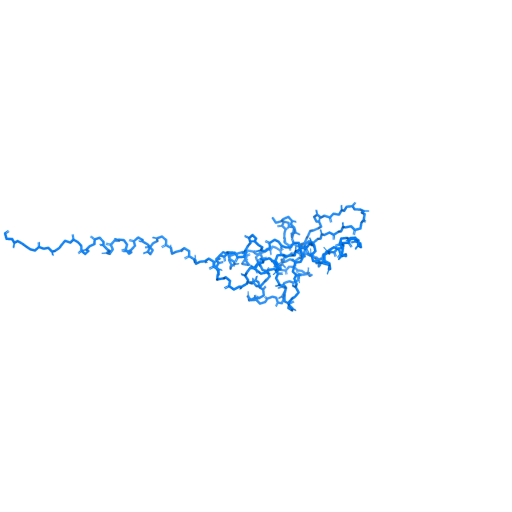O 1
ATOM 654 N N . GLU A 1 88 ? -0.426 15.376 -3.775 1.00 92.12 88 GLU A N 1
ATOM 655 C CA . GLU A 1 88 ? -0.322 14.703 -5.071 1.00 92.12 88 GLU A CA 1
ATOM 656 C C . GLU A 1 88 ? 0.705 13.569 -5.017 1.00 92.12 88 GLU A C 1
ATOM 658 O O . GLU A 1 88 ? 1.778 13.688 -4.411 1.00 92.12 88 GLU A O 1
ATOM 663 N N . GLY A 1 89 ? 0.355 12.454 -5.649 1.00 90.19 89 GLY A N 1
ATOM 664 C CA . GLY A 1 89 ? 1.170 11.251 -5.658 1.00 90.19 89 GLY A CA 1
ATOM 665 C C . GLY A 1 89 ? 0.901 10.370 -6.872 1.00 90.19 89 GLY A C 1
ATOM 666 O O . GLY A 1 89 ? 0.091 10.711 -7.733 1.00 90.19 89 GLY A O 1
ATOM 667 N N . GLY A 1 90 ? 1.605 9.240 -6.944 1.00 88.69 90 GLY A N 1
ATOM 668 C CA . GLY A 1 90 ? 1.612 8.367 -8.119 1.00 88.69 90 GLY A CA 1
ATOM 669 C C . GLY A 1 90 ? 1.259 6.908 -7.838 1.00 88.69 90 GLY A C 1
ATOM 670 O O . GLY A 1 90 ? 1.097 6.480 -6.694 1.00 88.69 90 GLY A O 1
ATOM 671 N N . ALA A 1 91 ? 1.157 6.134 -8.917 1.00 88.69 91 ALA A N 1
ATOM 672 C CA . ALA A 1 91 ? 0.966 4.690 -8.859 1.00 88.69 91 ALA A CA 1
ATOM 673 C C . ALA A 1 91 ? 2.241 3.962 -8.400 1.00 88.69 91 ALA A C 1
ATOM 675 O O . ALA A 1 91 ? 3.335 4.525 -8.383 1.00 88.69 91 ALA A O 1
ATOM 676 N N . ALA A 1 92 ? 2.089 2.685 -8.049 1.00 90.19 92 ALA A N 1
ATOM 677 C CA . ALA A 1 92 ? 3.218 1.824 -7.727 1.00 90.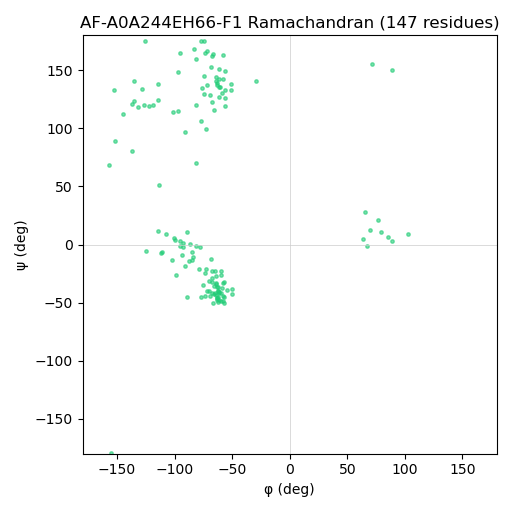19 92 ALA A CA 1
ATOM 678 C C . ALA A 1 92 ? 4.101 1.637 -8.967 1.00 9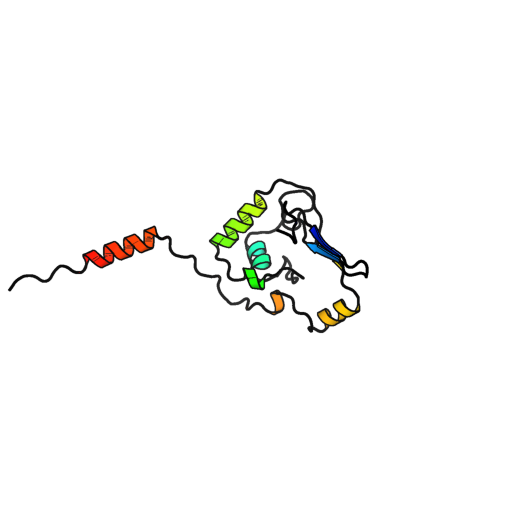0.19 92 ALA A C 1
ATOM 680 O O . ALA A 1 92 ? 3.585 1.442 -10.070 1.00 90.19 92 ALA A O 1
ATOM 681 N N . VAL A 1 93 ? 5.418 1.635 -8.772 1.00 90.69 93 VAL A N 1
ATOM 682 C CA . VAL A 1 93 ? 6.386 1.270 -9.812 1.00 90.69 93 VAL A CA 1
ATOM 683 C C . VAL A 1 93 ? 7.068 -0.008 -9.361 1.00 90.69 93 VAL A C 1
ATOM 685 O O . VAL A 1 93 ? 7.596 -0.061 -8.257 1.00 90.69 93 VAL A O 1
ATOM 688 N N . VAL A 1 94 ? 7.022 -1.041 -10.197 1.00 89.19 94 VAL A N 1
ATOM 689 C CA . VAL A 1 94 ? 7.741 -2.302 -9.982 1.00 89.19 94 VAL A CA 1
ATOM 690 C C . VAL A 1 94 ? 8.340 -2.704 -11.323 1.00 89.19 94 VAL A C 1
ATOM 692 O O . VAL A 1 94 ? 7.781 -3.496 -12.080 1.00 89.19 94 VAL A O 1
ATOM 695 N N . GLU A 1 95 ? 9.463 -2.081 -11.649 1.00 90.19 95 GLU A N 1
ATOM 696 C CA . GLU A 1 95 ? 10.273 -2.409 -12.813 1.00 90.19 95 GLU A CA 1
ATOM 697 C C . GLU A 1 95 ? 11.390 -3.333 -12.338 1.00 90.19 95 GLU A C 1
ATOM 699 O O . GLU A 1 95 ? 12.221 -2.961 -11.512 1.00 90.19 95 GLU A O 1
ATOM 704 N N . LEU A 1 96 ? 11.370 -4.570 -12.825 1.00 87.00 96 LEU A N 1
ATOM 705 C CA . LEU A 1 96 ? 12.362 -5.584 -12.497 1.00 87.00 96 LEU A CA 1
ATOM 706 C C . LEU A 1 96 ? 13.149 -5.936 -13.770 1.00 87.00 96 LEU A C 1
ATOM 708 O O . LEU A 1 96 ? 12.533 -6.124 -14.829 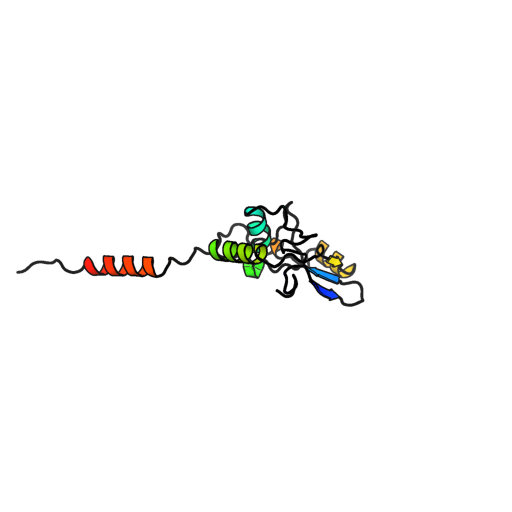1.00 87.00 96 LEU A O 1
ATOM 712 N N . PRO A 1 97 ? 14.481 -6.099 -13.693 1.00 88.06 97 PRO A N 1
ATOM 713 C CA . PRO A 1 97 ? 15.275 -6.606 -14.805 1.00 88.06 97 PRO A CA 1
ATOM 714 C C . PRO A 1 97 ? 14.767 -7.976 -15.271 1.00 88.06 97 PRO A C 1
ATOM 716 O O . PRO A 1 97 ? 14.282 -8.774 -14.466 1.00 88.06 97 PRO A O 1
ATOM 719 N N . LEU A 1 98 ? 14.909 -8.287 -16.566 1.00 88.94 98 LEU A N 1
ATOM 720 C CA . LEU A 1 98 ? 14.423 -9.552 -17.144 1.00 88.94 98 LEU A CA 1
ATOM 721 C C . LEU A 1 98 ? 14.867 -10.811 -16.370 1.00 88.94 98 LEU A C 1
ATOM 723 O O . LEU A 1 98 ? 14.010 -11.665 -16.142 1.00 88.94 98 LEU A O 1
ATOM 727 N N . PRO A 1 99 ? 16.128 -10.933 -15.901 1.00 87.94 99 PRO A N 1
ATOM 728 C CA . PRO A 1 99 ? 16.534 -12.084 -15.092 1.00 87.94 99 PRO A CA 1
ATOM 729 C C . PRO A 1 99 ? 15.750 -12.208 -13.778 1.00 87.94 99 PRO A C 1
ATOM 731 O O . PRO A 1 99 ? 15.336 -13.304 -13.412 1.00 87.94 99 PRO A O 1
ATOM 734 N N . VAL A 1 100 ? 15.487 -11.088 -13.095 1.00 85.69 100 VAL A N 1
ATOM 735 C CA . VAL A 1 100 ? 14.729 -11.064 -11.831 1.00 85.69 100 VAL A CA 1
ATOM 736 C C . VAL A 1 100 ? 13.258 -11.396 -12.079 1.00 85.69 100 VAL A C 1
ATOM 738 O O . VAL A 1 100 ? 12.661 -12.167 -11.333 1.00 85.69 100 VAL A O 1
ATOM 741 N N . ARG A 1 101 ? 12.676 -10.884 -13.172 1.00 85.25 101 ARG A N 1
ATOM 742 C CA . ARG A 1 101 ? 11.304 -11.225 -13.584 1.00 85.25 101 ARG A CA 1
ATOM 743 C C . ARG A 1 101 ? 11.146 -12.705 -13.895 1.00 85.25 101 ARG A C 1
ATOM 745 O O . ARG A 1 101 ? 10.134 -13.286 -13.521 1.00 85.25 101 ARG A O 1
ATOM 752 N N . ALA A 1 102 ? 12.127 -13.301 -14.573 1.00 86.38 102 ALA A N 1
ATOM 753 C CA . ALA A 1 102 ? 12.137 -14.734 -14.830 1.00 86.38 102 ALA A CA 1
ATOM 754 C C . ALA A 1 102 ? 12.175 -15.507 -13.506 1.00 86.38 102 ALA A C 1
ATOM 756 O O . ALA A 1 102 ? 11.344 -16.381 -13.293 1.00 86.38 102 ALA A O 1
ATOM 757 N N . LEU A 1 103 ? 13.066 -15.127 -12.587 1.00 86.38 103 LEU A N 1
ATOM 758 C CA . LEU A 1 103 ? 13.201 -15.774 -11.282 1.00 86.38 103 LEU A CA 1
ATOM 759 C C . LEU A 1 103 ? 11.902 -15.716 -10.452 1.00 86.38 103 LEU A C 1
ATOM 761 O O . LEU A 1 103 ? 11.497 -16.730 -9.887 1.00 86.38 103 LEU A O 1
ATOM 765 N N . TYR A 1 104 ? 11.212 -14.570 -10.452 1.00 84.25 104 TYR A N 1
ATOM 766 C CA . TYR A 1 104 ? 9.882 -14.423 -9.849 1.00 84.25 104 TYR A CA 1
ATOM 767 C C . TYR A 1 104 ? 8.831 -15.304 -10.543 1.00 84.25 104 TYR A C 1
ATOM 769 O O . TYR A 1 104 ? 8.119 -16.053 -9.885 1.00 84.25 104 TYR A O 1
ATOM 777 N N . GLY A 1 105 ? 8.769 -15.288 -11.880 1.00 82.31 105 GLY A N 1
ATOM 778 C CA . GLY A 1 105 ? 7.817 -16.104 -12.644 1.00 82.31 105 GLY A CA 1
ATOM 779 C C . GLY A 1 105 ? 8.021 -17.617 -12.493 1.00 82.31 105 GLY A C 1
ATOM 780 O O . GLY A 1 105 ? 7.064 -18.376 -12.614 1.00 82.31 105 GLY A O 1
ATOM 781 N N . PHE A 1 106 ? 9.248 -18.053 -12.199 1.00 83.75 106 PHE A N 1
ATOM 782 C CA . PHE A 1 106 ? 9.579 -19.444 -11.883 1.00 83.75 106 PHE A CA 1
ATOM 783 C C . PHE A 1 106 ? 9.410 -19.797 -10.393 1.00 83.75 106 PHE A C 1
ATOM 785 O O . PHE A 1 106 ? 9.666 -20.941 -10.026 1.00 83.75 106 PHE A O 1
ATOM 792 N N . GLY A 1 107 ? 8.980 -18.857 -9.542 1.00 78.06 107 GLY A N 1
ATOM 793 C CA . GLY A 1 107 ? 8.701 -19.111 -8.124 1.00 78.06 107 GLY A CA 1
ATOM 794 C C . GLY A 1 107 ? 9.942 -19.225 -7.236 1.00 78.06 107 GLY A C 1
ATOM 795 O O . GLY A 1 107 ? 9.882 -19.814 -6.169 1.00 78.06 107 GLY A O 1
ATOM 796 N N . PHE A 1 108 ? 11.089 -18.691 -7.653 1.00 76.06 108 PHE A N 1
ATOM 797 C CA . PHE A 1 108 ? 12.281 -18.631 -6.795 1.00 76.06 108 PHE A CA 1
ATOM 798 C C . PHE A 1 108 ? 12.316 -17.373 -5.913 1.00 76.06 108 PHE A C 1
ATOM 800 O O . PHE A 1 108 ? 13.117 -17.291 -4.985 1.00 76.06 108 PHE A O 1
ATOM 807 N N . ILE A 1 109 ? 11.472 -16.387 -6.223 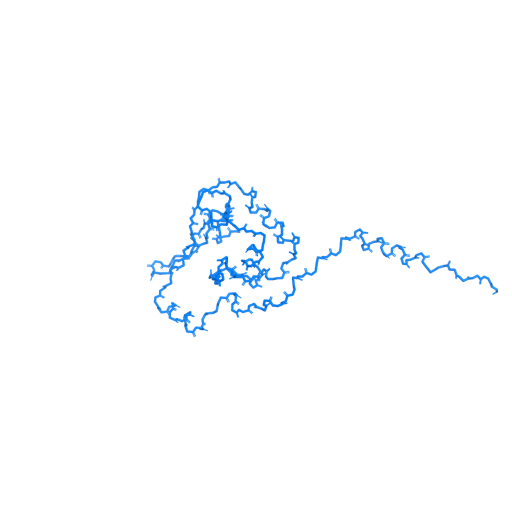1.00 77.25 109 ILE A N 1
ATOM 808 C CA . ILE A 1 109 ? 11.184 -15.227 -5.378 1.00 77.25 109 ILE A CA 1
ATOM 809 C C . ILE A 1 109 ? 9.693 -15.295 -5.071 1.00 77.25 109 ILE A C 1
ATOM 811 O O . ILE A 1 109 ? 8.886 -15.257 -6.000 1.00 77.25 109 ILE A O 1
ATOM 815 N N . HIS A 1 110 ? 9.342 -15.385 -3.794 1.00 76.44 110 HIS A N 1
ATOM 816 C CA . HIS A 1 110 ? 7.956 -15.336 -3.347 1.00 76.44 110 HIS A CA 1
ATOM 817 C C . HIS A 1 110 ? 7.597 -13.923 -2.896 1.00 76.44 110 HIS A C 1
ATOM 819 O O . HIS A 1 110 ? 8.443 -13.166 -2.419 1.00 76.44 110 HIS A O 1
ATOM 825 N N . ASP A 1 111 ? 6.335 -13.561 -3.086 1.00 83.44 111 ASP A N 1
ATOM 826 C CA . ASP A 1 111 ? 5.737 -12.414 -2.419 1.00 83.44 111 ASP A CA 1
ATOM 827 C C . ASP A 1 111 ? 5.001 -12.866 -1.155 1.00 83.44 111 ASP A C 1
ATOM 829 O O . ASP A 1 111 ? 4.697 -14.048 -0.980 1.00 83.44 111 ASP A O 1
ATOM 833 N N . ALA A 1 112 ? 4.689 -11.903 -0.290 1.00 77.94 112 ALA A N 1
ATOM 834 C CA . ALA A 1 112 ? 4.012 -12.134 0.976 1.00 77.94 112 ALA A CA 1
ATOM 835 C C . ALA A 1 112 ? 2.738 -12.982 0.832 1.00 77.94 112 ALA A C 1
ATOM 837 O O . ALA A 1 112 ? 2.461 -13.834 1.672 1.00 77.94 112 ALA A O 1
ATOM 838 N N . ALA A 1 113 ? 1.965 -12.787 -0.243 1.00 77.88 113 ALA A N 1
ATOM 839 C CA . ALA A 1 113 ? 0.730 -13.536 -0.438 1.00 77.88 113 ALA A CA 1
ATOM 840 C C . ALA A 1 113 ? 0.993 -15.028 -0.690 1.00 77.88 113 ALA A C 1
ATOM 842 O O . ALA A 1 113 ? 0.165 -15.855 -0.338 1.00 77.88 113 ALA A O 1
ATOM 843 N N . GLY A 1 114 ? 2.140 -15.396 -1.264 1.00 78.00 114 GLY A N 1
ATOM 844 C CA . GLY A 1 114 ? 2.524 -16.799 -1.430 1.00 78.00 114 GLY A CA 1
ATOM 845 C C . GLY A 1 114 ? 2.953 -17.486 -0.129 1.00 78.00 114 GLY A C 1
ATOM 846 O O . GLY A 1 114 ? 2.855 -18.707 -0.027 1.00 78.00 114 GLY A O 1
ATOM 847 N N . GLU A 1 115 ? 3.422 -16.721 0.860 1.00 81.06 115 GLU A N 1
ATOM 848 C CA . GLU A 1 115 ? 3.971 -17.256 2.114 1.00 81.06 115 GLU A CA 1
ATOM 849 C C . GLU A 1 115 ? 2.971 -17.232 3.281 1.00 81.06 115 GLU A C 1
ATOM 851 O O . GLU A 1 115 ? 3.069 -18.039 4.208 1.00 81.06 115 GLU A O 1
ATOM 856 N N . ILE A 1 116 ? 2.000 -16.317 3.257 1.00 82.38 116 ILE A N 1
ATOM 857 C CA . ILE A 1 116 ? 1.029 -16.140 4.340 1.00 82.38 116 ILE A CA 1
ATOM 858 C C . ILE A 1 116 ? -0.016 -17.264 4.337 1.00 82.38 116 ILE A C 1
ATOM 860 O O . ILE A 1 116 ? -0.715 -17.494 3.353 1.00 82.38 116 ILE A O 1
ATOM 864 N N . ASP A 1 117 ? -0.232 -17.888 5.500 1.00 85.00 117 ASP A N 1
ATOM 865 C CA . ASP A 1 117 ? -1.421 -18.714 5.730 1.00 85.00 117 ASP A CA 1
ATOM 866 C C . ASP A 1 117 ? -2.664 -17.822 5.884 1.00 85.00 117 ASP A C 1
ATOM 868 O O . ASP A 1 117 ? -2.943 -17.249 6.943 1.00 85.00 117 ASP A O 1
ATOM 872 N N . HIS A 1 118 ? -3.423 -17.706 4.797 1.00 85.50 118 HIS A N 1
ATOM 873 C CA . HIS A 1 118 ? -4.624 -16.879 4.722 1.00 85.50 118 HIS A CA 1
ATOM 874 C C . HIS A 1 118 ? -5.795 -17.377 5.580 1.00 85.50 118 HIS A C 1
ATOM 876 O O . HIS A 1 118 ? -6.767 -16.638 5.742 1.00 85.50 118 HIS A O 1
ATOM 882 N N . ALA A 1 119 ? -5.741 -18.601 6.114 1.00 83.31 119 ALA A N 1
ATOM 883 C CA . ALA A 1 119 ? -6.796 -19.140 6.967 1.00 83.31 119 ALA A CA 1
ATOM 884 C C . ALA A 1 119 ? -6.639 -18.731 8.441 1.00 83.31 119 ALA A C 1
ATOM 886 O O . ALA A 1 119 ? -7.578 -18.894 9.227 1.00 83.31 119 ALA A O 1
ATOM 887 N N . LEU A 1 120 ? -5.476 -18.202 8.838 1.00 83.12 120 LEU A N 1
ATOM 888 C CA . LEU A 1 120 ? -5.238 -17.815 10.224 1.00 83.12 120 LEU A CA 1
ATOM 889 C C . LEU A 1 120 ? -6.086 -16.594 10.614 1.00 83.12 120 LEU A C 1
ATOM 891 O O . LEU A 1 120 ? -6.025 -15.559 9.945 1.00 83.12 120 LEU A O 1
ATOM 895 N N . PRO A 1 121 ? -6.830 -16.656 11.736 1.00 77.75 121 PRO A N 1
ATOM 896 C CA . PRO A 1 121 ? -7.559 -15.498 12.226 1.00 77.75 121 PRO A CA 1
ATOM 897 C C . PRO A 1 121 ? -6.579 -14.420 12.718 1.00 77.75 121 PRO A C 1
ATOM 899 O O . PRO A 1 121 ? -5.481 -14.762 13.186 1.00 77.75 121 PRO A O 1
ATOM 902 N N . PRO A 1 122 ? -6.968 -13.131 12.677 1.00 80.31 122 PRO A N 1
ATOM 903 C CA . PRO A 1 122 ? -6.163 -12.052 13.243 1.00 80.31 122 PRO A CA 1
ATOM 904 C C . PRO A 1 122 ? -5.903 -12.278 14.733 1.00 80.31 122 PRO A C 1
ATOM 906 O O . PRO A 1 122 ? -6.584 -13.074 15.392 1.00 80.31 122 PRO A O 1
ATOM 909 N N . MET A 1 123 ? -4.908 -11.582 15.292 1.00 81.94 123 MET A N 1
ATOM 910 C CA . MET A 1 123 ? -4.712 -11.655 16.736 1.00 81.94 123 MET A CA 1
ATOM 911 C C . MET A 1 123 ? -5.959 -11.139 17.458 1.00 81.94 123 MET A C 1
ATOM 913 O O . MET A 1 123 ? -6.496 -10.094 17.081 1.00 81.94 123 MET A O 1
ATOM 917 N N . PRO A 1 124 ? -6.422 -11.849 18.501 1.00 78.56 124 PRO A N 1
ATOM 918 C CA . PRO A 1 124 ? -7.536 -11.374 19.294 1.00 78.56 124 PRO A CA 1
ATOM 919 C C . PRO A 1 124 ? -7.137 -10.070 19.972 1.00 78.56 124 PRO A C 1
ATOM 921 O O . PRO A 1 124 ? -6.038 -9.954 20.525 1.00 78.56 124 PRO A O 1
ATOM 924 N N . THR A 1 125 ? -8.047 -9.105 19.977 1.00 75.31 125 THR A N 1
ATOM 925 C CA . THR A 1 125 ? -7.811 -7.847 20.666 1.00 75.31 125 THR A CA 1
ATOM 926 C C . THR A 1 125 ? -7.558 -8.100 22.151 1.00 75.31 125 THR A C 1
ATOM 928 O O . THR A 1 125 ? -8.347 -8.801 22.804 1.00 75.31 125 THR A O 1
ATOM 931 N N . PRO A 1 126 ? -6.492 -7.532 22.742 1.00 74.50 126 PRO A N 1
ATOM 932 C CA . PRO A 1 126 ? -6.310 -7.592 24.179 1.00 74.50 126 PRO A CA 1
ATOM 933 C C . PRO A 1 126 ? -7.537 -7.006 24.878 1.00 74.50 126 PRO A C 1
ATOM 935 O O . PRO A 1 126 ? -7.934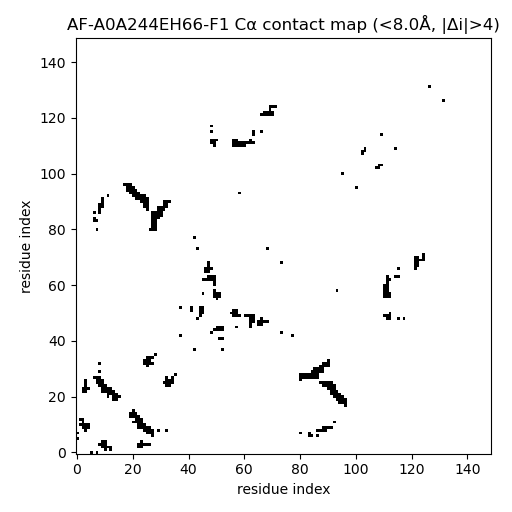 -5.869 24.624 1.00 74.50 126 PRO A O 1
ATOM 938 N N . ARG A 1 127 ? -8.139 -7.772 25.795 1.00 68.38 127 ARG A N 1
ATOM 939 C CA . ARG A 1 127 ? -9.229 -7.246 26.624 1.00 68.38 127 ARG A CA 1
ATOM 940 C C . ARG A 1 127 ? -8.743 -5.996 27.358 1.00 68.38 127 ARG A C 1
ATOM 942 O O . ARG A 1 127 ? -7.681 -6.052 27.989 1.00 68.38 127 ARG A O 1
ATOM 949 N N . PRO A 1 128 ? -9.521 -4.905 27.348 1.00 71.88 128 PRO A N 1
ATOM 950 C CA . PRO A 1 128 ? -9.093 -3.677 27.981 1.00 71.88 128 PRO A CA 1
ATOM 951 C C . PRO A 1 128 ? -8.890 -3.899 29.484 1.00 71.88 128 PRO A C 1
ATOM 953 O O . PRO A 1 128 ? -9.630 -4.643 30.139 1.00 71.88 128 PRO A O 1
ATOM 956 N N . LEU A 1 129 ? -7.858 -3.257 30.036 1.00 63.62 129 LEU A N 1
ATOM 957 C CA . LEU A 1 129 ? -7.371 -3.520 31.393 1.00 63.62 129 LEU A CA 1
ATOM 958 C C . LEU A 1 129 ? -8.466 -3.329 32.459 1.00 63.62 129 LEU A C 1
ATOM 960 O O . LEU A 1 129 ? -8.511 -4.071 33.439 1.00 63.62 129 LEU A O 1
ATOM 964 N N . PHE A 1 130 ? -9.405 -2.403 32.227 1.00 63.84 130 PHE A N 1
ATOM 965 C CA . PHE A 1 130 ? -10.544 -2.163 33.117 1.00 63.84 130 PHE A CA 1
ATOM 966 C C . PHE A 1 130 ? -11.473 -3.382 33.240 1.00 63.84 130 PHE A C 1
ATOM 968 O O . PHE A 1 130 ? -11.979 -3.668 34.325 1.00 63.84 130 PHE A O 1
ATOM 975 N N . LEU A 1 131 ? -11.675 -4.133 32.152 1.00 60.56 131 LEU A N 1
ATOM 976 C CA . LEU A 1 131 ? -12.532 -5.318 32.141 1.00 60.56 131 LEU A CA 1
ATOM 977 C C . LEU A 1 131 ? -11.831 -6.493 32.832 1.00 60.56 131 LEU A C 1
ATOM 979 O O . LEU A 1 131 ? -12.456 -7.253 33.569 1.00 60.56 131 LEU A O 1
ATOM 983 N N . ARG A 1 132 ? -10.504 -6.582 32.680 1.00 61.50 132 ARG A N 1
ATOM 984 C CA . ARG A 1 132 ? -9.658 -7.552 33.390 1.00 61.50 132 ARG A CA 1
ATOM 985 C C . ARG A 1 132 ? -9.637 -7.299 34.904 1.00 61.50 132 ARG A C 1
ATOM 987 O O . ARG A 1 132 ? -9.623 -8.256 35.675 1.00 61.50 132 ARG A O 1
ATOM 994 N N . MET A 1 133 ? -9.668 -6.032 35.327 1.00 60.28 133 MET A N 1
ATOM 995 C CA . MET A 1 133 ? -9.695 -5.647 36.742 1.00 60.28 133 MET A CA 1
ATOM 996 C C . MET A 1 133 ? -11.062 -5.919 37.383 1.00 60.28 133 MET A C 1
ATOM 998 O O . MET A 1 133 ? -11.108 -6.516 38.454 1.00 60.28 133 MET A O 1
ATOM 1002 N N . LYS A 1 134 ? -12.173 -5.573 36.710 1.00 60.34 134 LYS A N 1
ATOM 1003 C CA . LYS A 1 134 ? -1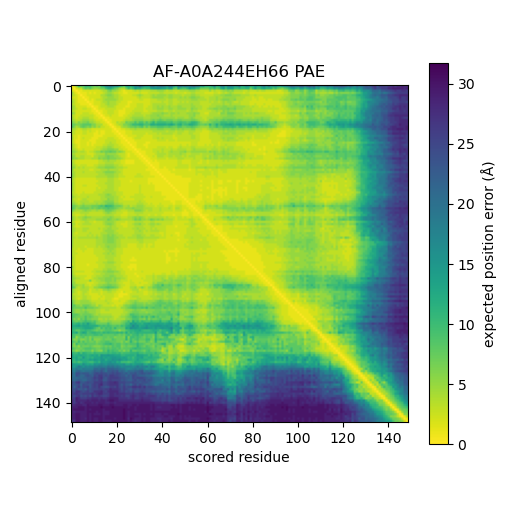3.536 -5.876 37.190 1.00 60.34 134 LYS A CA 1
ATOM 1004 C C . LYS A 1 134 ? -13.743 -7.373 37.432 1.00 60.34 134 LYS A C 1
ATOM 1006 O O . LYS A 1 134 ? -14.209 -7.750 38.498 1.00 60.34 134 LYS A O 1
ATOM 1011 N N . ASN A 1 135 ? -13.300 -8.222 36.502 1.00 64.50 135 ASN A N 1
ATOM 1012 C CA . ASN A 1 135 ? -13.434 -9.676 36.632 1.00 64.50 135 ASN A CA 1
ATOM 1013 C C . ASN A 1 135 ? -12.571 -10.259 37.767 1.00 64.50 135 ASN A C 1
ATOM 1015 O O . ASN A 1 135 ? -12.949 -11.245 38.397 1.00 64.50 135 ASN A O 1
ATOM 1019 N N . ARG A 1 136 ? -11.409 -9.648 38.041 1.00 64.06 136 ARG A N 1
ATOM 1020 C CA . ARG A 1 136 ? -10.544 -10.017 39.171 1.00 64.06 136 ARG A CA 1
ATOM 1021 C C . ARG A 1 136 ? -11.153 -9.597 40.513 1.00 64.06 136 ARG A C 1
ATOM 1023 O O . ARG A 1 136 ? -11.074 -10.372 41.456 1.00 64.06 136 ARG A O 1
ATOM 1030 N N . ILE A 1 137 ? -11.766 -8.412 40.586 1.00 60.19 137 ILE A N 1
ATOM 1031 C CA . ILE A 1 137 ? -12.429 -7.905 41.799 1.00 60.19 137 ILE A CA 1
ATOM 1032 C C . ILE A 1 137 ? -13.670 -8.745 42.136 1.00 60.19 137 ILE A C 1
ATOM 1034 O O . ILE A 1 137 ? -13.861 -9.101 43.299 1.00 60.19 137 ILE A O 1
ATOM 1038 N N . ASP A 1 138 ? -14.468 -9.115 41.133 1.00 59.62 138 ASP A N 1
ATOM 1039 C CA . ASP A 1 138 ? -15.643 -9.984 41.293 1.00 59.62 138 ASP A CA 1
ATOM 1040 C C . ASP A 1 138 ? -15.242 -11.389 41.792 1.00 59.62 138 ASP A C 1
ATOM 1042 O O . ASP A 1 138 ? -15.719 -11.875 42.816 1.00 59.62 138 ASP A O 1
ATOM 1046 N N . SER A 1 139 ? -14.204 -11.978 41.184 1.00 58.88 139 SER A N 1
ATOM 1047 C CA . SER A 1 139 ? -13.677 -13.294 41.592 1.00 58.88 139 SER A CA 1
ATOM 1048 C C . SER A 1 139 ? -13.058 -13.313 43.001 1.00 58.88 139 SER A C 1
ATOM 1050 O O . SER A 1 139 ? -12.981 -14.372 43.617 1.00 58.88 139 SER A O 1
ATOM 1052 N N . SER A 1 140 ? -12.617 -12.166 43.533 1.00 59.09 140 SER A N 1
ATOM 1053 C CA . SER A 1 140 ? -12.085 -12.060 44.902 1.00 59.09 140 SER A CA 1
ATOM 1054 C C . SER A 1 140 ? -13.152 -11.881 45.991 1.00 59.09 140 SER A C 1
ATOM 1056 O O . SER A 1 140 ? -12.827 -12.026 47.167 1.00 59.09 140 SER A O 1
ATOM 1058 N N . HIS A 1 141 ? -14.414 -11.611 45.632 1.00 55.59 141 HIS A N 1
ATOM 1059 C CA . HIS A 1 141 ? -15.517 -11.503 46.599 1.00 55.59 141 HIS A CA 1
ATOM 1060 C C . HIS A 1 141 ? -16.289 -12.816 46.803 1.00 55.59 141 HIS A C 1
ATOM 1062 O O . HIS A 1 141 ? -17.057 -12.918 47.756 1.00 55.59 141 HIS A O 1
ATOM 1068 N N . LEU A 1 142 ? -16.047 -13.853 45.989 1.00 55.28 142 LEU A N 1
ATOM 1069 C CA . LEU A 1 142 ? -16.676 -15.171 46.165 1.00 55.28 142 LEU A CA 1
ATOM 1070 C C . LEU A 1 142 ? -15.999 -16.077 47.215 1.00 55.28 142 LEU A C 1
ATOM 1072 O O . LEU A 1 142 ? -16.483 -17.177 47.463 1.00 55.28 142 LEU A O 1
ATOM 1076 N N . PHE A 1 143 ? -14.914 -15.641 47.866 1.00 52.66 143 PHE A N 1
ATOM 1077 C CA . PHE A 1 143 ? -14.145 -16.471 48.807 1.00 52.66 143 PHE A CA 1
ATOM 1078 C C . PHE A 1 143 ? -14.220 -15.969 50.258 1.00 52.66 143 PHE A C 1
ATOM 1080 O O . PHE A 1 143 ? -13.200 -15.772 50.914 1.00 52.66 143 PHE A O 1
ATOM 1087 N N . ARG A 1 144 ? -15.429 -15.722 50.785 1.00 51.91 144 ARG A N 1
ATOM 1088 C CA . ARG A 1 144 ? -15.622 -15.555 52.239 1.00 51.91 144 ARG A CA 1
ATOM 1089 C C . ARG A 1 144 ? -17.060 -15.830 52.687 1.00 51.91 144 ARG A C 1
ATOM 1091 O O . ARG A 1 144 ? -17.766 -14.930 53.121 1.00 51.91 144 ARG A O 1
ATOM 1098 N N . ALA A 1 145 ? -17.486 -17.086 52.601 1.00 50.31 145 ALA A N 1
ATOM 1099 C CA . ALA A 1 145 ? -18.650 -17.569 53.340 1.00 50.31 145 ALA A CA 1
ATOM 1100 C C . ALA A 1 145 ? -18.515 -19.073 53.620 1.00 50.31 145 ALA A C 1
ATOM 1102 O O . ALA A 1 145 ? -18.974 -19.907 52.848 1.00 50.31 145 ALA A O 1
ATOM 1103 N N . THR A 1 146 ? -17.892 -19.414 54.745 1.00 48.75 146 THR A N 1
ATOM 1104 C CA . THR A 1 146 ? -18.182 -20.659 55.470 1.00 48.75 146 THR A CA 1
ATOM 1105 C C . THR A 1 146 ? -18.488 -20.259 56.916 1.00 48.75 146 THR A C 1
ATOM 1107 O O . THR A 1 146 ? -17.648 -19.580 57.514 1.00 48.75 146 THR A O 1
ATOM 1110 N N . PRO A 1 147 ? -19.687 -20.564 57.446 1.00 54.31 147 PRO A N 1
ATOM 1111 C CA . PRO A 1 147 ? -20.105 -20.142 58.778 1.00 54.31 147 PRO A CA 1
ATOM 1112 C C . PRO A 1 147 ? -19.551 -21.059 59.882 1.00 54.31 147 PRO A C 1
ATOM 1114 O O . PRO A 1 147 ? -19.158 -22.193 59.618 1.00 54.31 147 PRO A O 1
ATOM 1117 N N . ASP A 1 148 ? -19.547 -20.493 61.089 1.00 46.22 148 ASP A N 1
ATOM 1118 C CA . ASP A 1 148 ? -19.227 -21.032 62.421 1.00 46.22 148 ASP A CA 1
ATOM 1119 C C . ASP A 1 148 ? -19.479 -22.530 62.659 1.00 46.22 148 ASP A C 1
ATOM 1121 O O . ASP A 1 148 ? -20.542 -23.045 62.299 1.00 46.22 148 ASP A O 1
ATOM 1125 N N . SER A 1 149 ? -18.560 -23.169 63.399 1.00 46.72 149 SER A N 1
ATOM 1126 C CA . SER A 1 149 ? -18.808 -24.131 64.497 1.00 46.72 149 SER A CA 1
ATOM 1127 C C . SER A 1 149 ? -17.515 -24.430 65.256 1.00 46.72 149 SER A C 1
ATOM 1129 O O . SER A 1 149 ? -16.500 -24.721 64.584 1.00 46.72 149 SER A O 1
#

Mean predicted aligned error: 9.7 Å

Foldseek 3Di:
DAQCDPLSQKDFPDDPVPFFTWMAHRCAPAPAHPCVVPDPVQLLCCQQQQAHPVGDGNPPRPSVVRNQPEPVRSVVVNVVRHPGDHDHHHHIDGTDPPVVVVCVVVPVDDGRNVVDPPVDDHHYDPDPVVVVVVVVVVVVVVPDDDDDD

Radius of gyration: 22.39 Å; Cα contacts (8 Å, |Δi|>4): 233; chains: 1; bounding box: 40×40×82 Å

pLDDT: mean 83.92, std 12.41, range [46.22, 95.25]

Nearest PDB structures (foldseek):
  8gy2-assembly1_B  TM=6.866E-01  e=8.696E-05  Gluconobacter oxydans 621H
  7w2j-assembly1_C  TM=7.390E-01  e=2.211E-04  Gluconobacter japonicus
  8xcm-assembly1_C  TM=6.528E-01  e=6.869E-04  Gluconobacter japonicus
  8gy3-assembly1_A  TM=6.141E-01  e=1.576E-02  Gluconobacter oxydans